Protein AF-A0A0R3CNQ6-F1 (afdb_monomer)

Organism: NCBI:txid108015

Radius of gyration: 22.1 Å; Cα contacts (8 Å, |Δi|>4): 41; chains: 1; bounding box: 63×18×54 Å

Sequence (69 aa):
MEKVRRLRAMSSLCRQQAAYNSMNKWKLLAEAEYWDHLADFELSSHFQQCNAIGLNEVEQPQAIADAKC

pLDDT: mean 86.1, std 17.98, range [40.31, 98.62]

Structure (mmCIF, N/CA/C/O backbone):
data_AF-A0A0R3CNQ6-F1
#
_entry.id   AF-A0A0R3CNQ6-F1
#
loop_
_atom_site.group_PDB
_atom_site.id
_atom_site.type_symbol
_atom_site.label_atom_id
_atom_site.label_alt_id
_atom_site.label_comp_id
_atom_site.label_asym_id
_atom_site.label_entity_id
_atom_site.label_seq_id
_atom_site.pdbx_PDB_ins_code
_atom_site.Cartn_x
_atom_site.Cartn_y
_atom_site.Cartn_z
_atom_site.occupancy
_atom_site.B_iso_or_equiv
_atom_site.auth_seq_id
_atom_site.auth_comp_id
_atom_site.auth_asym_id
_atom_site.auth_atom_id
_atom_site.pdbx_PDB_model_num
ATOM 1 N N . MET A 1 1 ? -13.847 -0.263 5.166 1.00 89.62 1 MET A N 1
ATOM 2 C CA . MET A 1 1 ? -13.113 -0.962 4.073 1.00 89.62 1 MET A CA 1
ATOM 3 C C . MET A 1 1 ? -12.759 -0.112 2.843 1.00 89.62 1 MET A C 1
ATOM 5 O O . MET A 1 1 ? -11.777 -0.429 2.183 1.00 89.62 1 MET A O 1
ATOM 9 N N . GLU A 1 2 ? -13.504 0.943 2.489 1.00 95.69 2 GLU A N 1
ATOM 10 C CA . GLU A 1 2 ? -13.240 1.737 1.268 1.00 95.69 2 GLU A CA 1
ATOM 11 C C . GLU A 1 2 ? -11.841 2.392 1.238 1.00 95.69 2 GLU A C 1
ATOM 13 O O . GLU A 1 2 ? -11.163 2.369 0.212 1.00 95.69 2 GLU A O 1
ATOM 18 N N . LYS A 1 3 ? -11.360 2.894 2.384 1.00 95.75 3 LYS A N 1
ATOM 19 C CA . LYS A 1 3 ? -10.004 3.450 2.537 1.00 95.75 3 LYS A CA 1
ATOM 20 C C . LYS A 1 3 ? -8.910 2.429 2.204 1.00 95.75 3 LYS A C 1
ATOM 22 O O . LYS A 1 3 ? -8.036 2.728 1.400 1.00 95.75 3 LYS A O 1
ATOM 27 N N . VAL A 1 4 ? -9.019 1.199 2.715 1.00 97.69 4 VAL A N 1
ATOM 28 C CA . VAL A 1 4 ? -8.102 0.084 2.392 1.00 97.69 4 VAL A CA 1
ATOM 29 C C . VAL A 1 4 ? -8.070 -0.191 0.885 1.00 97.69 4 VAL A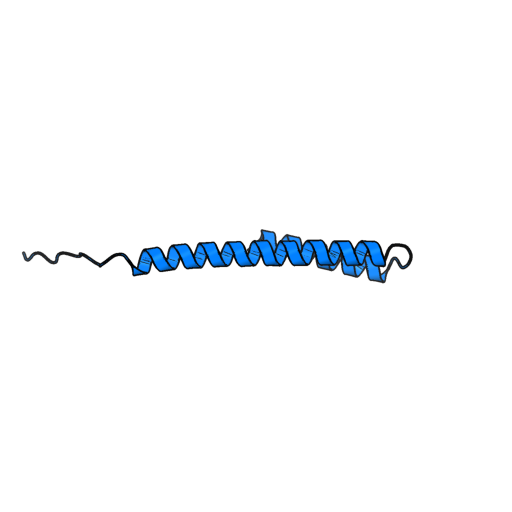 C 1
ATOM 31 O O . VAL A 1 4 ? -7.001 -0.394 0.315 1.00 97.69 4 VAL A O 1
ATOM 34 N N . ARG A 1 5 ? -9.229 -0.154 0.209 1.00 97.88 5 ARG A N 1
ATOM 35 C CA . ARG A 1 5 ? -9.300 -0.345 -1.252 1.00 97.88 5 ARG A CA 1
ATOM 36 C C . ARG A 1 5 ? -8.554 0.755 -2.006 1.00 97.88 5 ARG A C 1
ATOM 38 O O . ARG A 1 5 ? -7.803 0.437 -2.923 1.00 97.88 5 ARG A O 1
ATOM 45 N N . ARG A 1 6 ? -8.724 2.022 -1.609 1.00 98.44 6 ARG A N 1
ATOM 46 C CA . ARG A 1 6 ? -7.996 3.153 -2.213 1.00 98.44 6 ARG A CA 1
ATOM 47 C C . ARG A 1 6 ? -6.486 3.013 -2.030 1.00 98.44 6 ARG A C 1
ATOM 49 O O . ARG A 1 6 ? -5.751 3.164 -2.996 1.00 98.44 6 ARG A O 1
ATOM 56 N N . LEU A 1 7 ? -6.035 2.662 -0.827 1.00 98.50 7 LEU A N 1
ATOM 57 C CA . LEU A 1 7 ? -4.611 2.470 -0.529 1.00 98.50 7 LEU A CA 1
ATOM 58 C C . LEU A 1 7 ? -3.993 1.356 -1.392 1.00 98.50 7 LEU A C 1
ATOM 60 O O . LEU A 1 7 ? -2.970 1.566 -2.039 1.00 98.50 7 LEU A O 1
ATOM 64 N N . ARG A 1 8 ? -4.670 0.208 -1.518 1.00 98.38 8 ARG A N 1
ATOM 65 C CA . ARG A 1 8 ? -4.220 -0.889 -2.397 1.00 98.38 8 ARG A CA 1
ATOM 66 C C . ARG A 1 8 ? -4.232 -0.521 -3.880 1.00 98.38 8 ARG A C 1
ATOM 68 O O . ARG A 1 8 ? -3.369 -0.974 -4.634 1.00 98.38 8 ARG A O 1
ATOM 75 N N . ALA A 1 9 ? -5.188 0.304 -4.310 1.00 98.62 9 ALA A N 1
ATOM 76 C CA . ALA A 1 9 ? -5.211 0.822 -5.674 1.00 98.62 9 ALA A CA 1
ATOM 77 C C . ALA A 1 9 ? -3.994 1.722 -5.951 1.00 98.62 9 ALA A C 1
ATOM 79 O O . ALA A 1 9 ? -3.384 1.589 -7.010 1.00 98.62 9 ALA A O 1
ATOM 80 N N . MET A 1 10 ? -3.593 2.563 -4.989 1.00 98.56 10 MET A N 1
ATOM 81 C CA . MET A 1 10 ? -2.380 3.384 -5.098 1.00 98.56 10 MET A CA 1
ATOM 82 C C . MET A 1 10 ? -1.115 2.527 -5.203 1.00 98.56 10 MET A C 1
ATOM 84 O O . MET A 1 10 ? -0.342 2.722 -6.137 1.00 98.56 10 MET A O 1
ATOM 88 N N . SER A 1 11 ? -0.948 1.514 -4.344 1.00 98.44 11 SER A N 1
ATOM 89 C CA . SER A 1 11 ? 0.164 0.551 -4.461 1.00 98.44 11 SER A CA 1
ATOM 90 C C . SER A 1 11 ? 0.211 -0.111 -5.844 1.00 98.44 11 SER A C 1
ATOM 92 O O . SER A 1 11 ? 1.253 -0.152 -6.505 1.00 98.44 11 SER A O 1
ATOM 94 N N . SER A 1 12 ? -0.947 -0.564 -6.335 1.00 98.31 12 SER A N 1
ATOM 95 C CA . SER A 1 12 ? -1.061 -1.197 -7.653 1.00 98.31 12 SER A CA 1
ATOM 96 C C . SER A 1 12 ? -0.667 -0.247 -8.786 1.00 98.31 12 SER A C 1
ATOM 98 O O . SER A 1 12 ? 0.014 -0.664 -9.724 1.00 98.31 12 SER A O 1
ATOM 100 N N . LEU A 1 13 ? -1.060 1.027 -8.699 1.00 97.94 13 LEU A N 1
ATOM 101 C CA . LEU A 1 13 ? -0.688 2.055 -9.667 1.00 97.94 13 LEU A CA 1
ATOM 102 C C . LEU A 1 13 ? 0.825 2.307 -9.659 1.00 97.94 13 LEU A C 1
ATOM 104 O O . LEU A 1 13 ? 1.437 2.322 -10.726 1.00 97.94 13 LEU A O 1
ATOM 108 N N . CYS A 1 14 ? 1.443 2.428 -8.481 1.00 97.62 14 CYS A N 1
ATOM 109 C CA . CYS A 1 14 ? 2.891 2.594 -8.347 1.00 97.62 14 CYS A CA 1
ATOM 110 C C . CYS A 1 14 ? 3.656 1.416 -8.978 1.00 97.62 14 CYS A C 1
ATOM 112 O O . CYS A 1 14 ? 4.598 1.626 -9.744 1.00 97.62 14 CYS A O 1
ATOM 114 N N . ARG A 1 15 ? 3.214 0.169 -8.748 1.00 97.81 15 ARG A N 1
ATOM 115 C CA . ARG A 1 15 ? 3.814 -1.033 -9.365 1.00 97.81 15 ARG A CA 1
ATOM 116 C C . ARG A 1 15 ? 3.649 -1.053 -10.885 1.00 97.81 15 ARG A C 1
ATOM 118 O O . ARG A 1 15 ? 4.588 -1.417 -11.592 1.00 97.81 15 ARG A O 1
ATOM 125 N N . GLN A 1 16 ? 2.492 -0.632 -11.397 1.00 97.81 16 GLN A N 1
ATOM 126 C CA . GLN A 1 16 ? 2.274 -0.497 -12.841 1.00 97.81 16 GLN A CA 1
ATOM 127 C C . GLN A 1 16 ? 3.214 0.552 -13.439 1.00 97.81 16 GLN A C 1
ATOM 129 O O . GLN A 1 16 ? 3.899 0.274 -14.418 1.00 97.81 16 GLN A O 1
ATOM 134 N N . GLN A 1 17 ? 3.328 1.727 -12.819 1.00 97.12 17 GLN A N 1
ATOM 135 C CA . GLN A 1 17 ? 4.253 2.772 -13.263 1.00 97.12 17 GLN A CA 1
ATOM 136 C C . GLN A 1 17 ? 5.712 2.299 -13.231 1.00 97.12 17 GLN A C 1
ATOM 138 O O . GLN A 1 17 ? 6.472 2.589 -14.153 1.00 97.12 17 GLN A O 1
ATOM 143 N N . ALA A 1 18 ? 6.096 1.521 -12.216 1.00 97.31 18 ALA A N 1
ATOM 144 C CA . ALA A 1 18 ? 7.433 0.947 -12.090 1.00 97.31 18 ALA A CA 1
ATOM 145 C C . ALA A 1 18 ? 7.773 -0.041 -13.223 1.00 97.31 18 ALA A C 1
ATOM 147 O O . ALA A 1 18 ? 8.947 -0.204 -13.560 1.00 97.31 18 ALA A O 1
ATOM 148 N N . ALA A 1 19 ? 6.767 -0.695 -13.818 1.00 96.00 19 ALA A N 1
ATOM 149 C CA . ALA A 1 19 ? 6.952 -1.573 -14.973 1.00 96.00 19 ALA A CA 1
ATOM 150 C C . ALA A 1 19 ? 7.280 -0.787 -16.255 1.00 96.00 19 ALA A C 1
ATOM 152 O O . ALA A 1 19 ? 8.061 -1.264 -17.075 1.00 96.00 19 ALA A O 1
ATOM 153 N N . TYR A 1 20 ? 6.728 0.422 -16.402 1.00 94.62 20 TYR A N 1
ATOM 154 C CA . TYR A 1 20 ? 6.927 1.269 -17.584 1.00 94.62 20 TYR A CA 1
ATOM 155 C C . TYR A 1 20 ? 8.066 2.292 -17.437 1.00 94.62 20 TYR A C 1
ATOM 157 O O . TYR A 1 20 ? 8.573 2.779 -18.444 1.00 94.62 20 TYR A O 1
ATOM 165 N N . ASN A 1 21 ? 8.493 2.625 -16.213 1.00 91.06 21 ASN A N 1
ATOM 166 C CA . ASN A 1 21 ? 9.550 3.608 -15.955 1.00 91.06 21 ASN A CA 1
ATOM 167 C C . ASN A 1 21 ? 10.747 2.976 -15.227 1.00 91.06 21 ASN A C 1
ATOM 169 O O . ASN A 1 21 ? 10.795 2.929 -13.997 1.00 91.06 21 ASN A O 1
ATOM 173 N N . SER A 1 22 ? 11.744 2.532 -15.998 1.00 85.00 22 SER A N 1
ATOM 174 C CA . SER A 1 22 ? 12.961 1.903 -15.467 1.00 85.00 22 SER A CA 1
ATOM 175 C C . SER A 1 22 ? 13.840 2.861 -14.656 1.00 85.00 22 SER A C 1
ATOM 177 O O . SER A 1 22 ? 14.461 2.432 -13.685 1.00 85.00 22 SER A O 1
ATOM 179 N N . MET A 1 23 ? 13.856 4.153 -14.997 1.00 92.88 23 MET A N 1
ATOM 180 C CA . MET A 1 23 ? 14.699 5.163 -14.346 1.00 92.88 23 MET A CA 1
ATOM 181 C C . MET A 1 23 ? 14.250 5.459 -12.907 1.00 92.88 23 MET A C 1
ATOM 183 O O . MET A 1 23 ? 15.082 5.623 -12.018 1.00 92.88 23 MET A O 1
ATOM 187 N N . ASN A 1 24 ? 12.936 5.454 -12.661 1.00 93.31 24 ASN A N 1
ATOM 188 C CA . ASN A 1 24 ? 12.340 5.706 -11.342 1.00 93.31 24 ASN A CA 1
ATOM 189 C C . ASN A 1 24 ? 11.784 4.443 -10.670 1.00 93.31 24 ASN A C 1
ATOM 191 O O . ASN A 1 24 ? 11.075 4.540 -9.666 1.00 93.31 24 ASN A O 1
ATOM 195 N N . LYS A 1 25 ? 12.101 3.257 -11.201 1.00 95.44 25 LYS A N 1
ATOM 196 C CA . LYS A 1 25 ? 11.532 1.981 -10.751 1.00 95.44 25 LYS A CA 1
ATOM 197 C C . LYS A 1 25 ? 11.679 1.768 -9.247 1.00 95.44 25 LYS A C 1
ATOM 199 O O . LYS A 1 25 ? 10.706 1.436 -8.584 1.00 95.44 25 LYS A O 1
ATOM 204 N N . TRP A 1 26 ? 12.877 1.980 -8.705 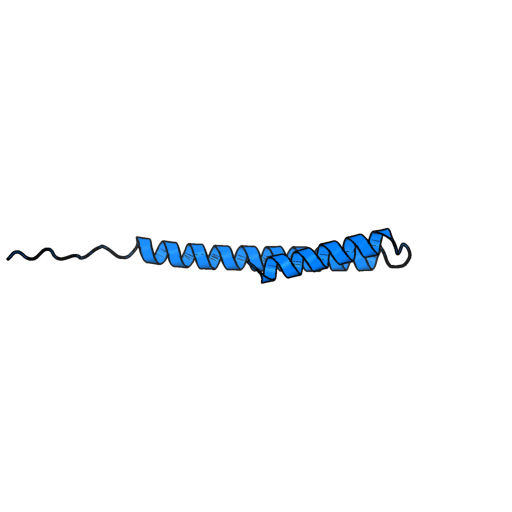1.00 96.12 26 TRP A N 1
ATOM 205 C CA . TRP A 1 26 ? 13.155 1.764 -7.282 1.00 96.12 26 TRP A CA 1
ATOM 206 C C . TRP A 1 26 ? 12.303 2.673 -6.383 1.00 96.12 26 TRP A C 1
ATOM 208 O O . TRP A 1 26 ? 11.752 2.209 -5.390 1.00 96.12 26 TRP A O 1
ATOM 218 N N . LYS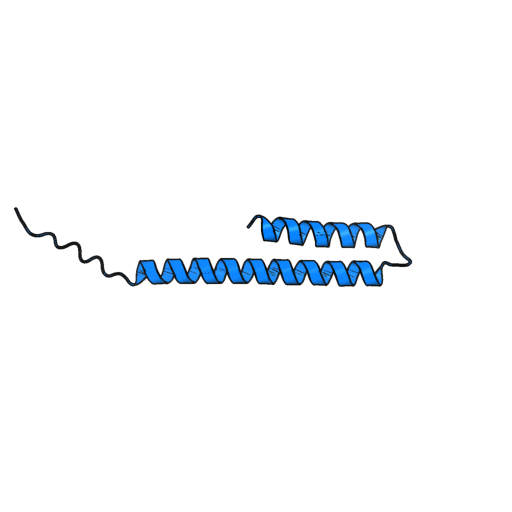 A 1 27 ? 12.128 3.943 -6.769 1.00 97.62 27 LYS A N 1
ATOM 219 C CA . LYS A 1 27 ? 11.325 4.915 -6.020 1.00 97.62 27 LYS A CA 1
ATOM 220 C C . LYS A 1 27 ? 9.846 4.535 -6.038 1.00 97.62 27 LYS A C 1
ATOM 222 O O . LYS A 1 27 ? 9.197 4.562 -5.001 1.00 97.62 27 LYS A O 1
ATOM 227 N N . LEU A 1 28 ? 9.336 4.144 -7.206 1.00 98.06 28 LEU A N 1
ATOM 228 C CA . LEU A 1 28 ? 7.946 3.718 -7.375 1.00 98.06 28 LEU A CA 1
ATOM 229 C C . LEU A 1 28 ? 7.642 2.424 -6.607 1.00 98.06 28 LEU A C 1
ATOM 231 O O . LEU A 1 28 ? 6.553 2.276 -6.064 1.00 98.06 28 LEU A O 1
ATOM 235 N N . LEU A 1 29 ? 8.600 1.498 -6.524 1.00 98.12 29 LEU A N 1
ATOM 236 C CA . LEU A 1 29 ? 8.450 0.289 -5.712 1.00 98.12 29 LEU A CA 1
ATOM 237 C C . LEU A 1 29 ? 8.441 0.599 -4.210 1.00 98.12 29 LEU A C 1
ATOM 239 O O . LEU A 1 29 ? 7.581 0.079 -3.507 1.00 98.12 29 LEU A O 1
ATOM 243 N N . ALA A 1 30 ? 9.320 1.485 -3.737 1.00 98.12 30 ALA A N 1
ATOM 244 C CA . ALA A 1 30 ? 9.310 1.925 -2.341 1.00 98.12 30 ALA A CA 1
ATOM 245 C C . ALA A 1 30 ? 7.993 2.634 -1.973 1.00 98.12 30 ALA A C 1
ATOM 247 O O . ALA A 1 30 ? 7.439 2.431 -0.895 1.00 98.12 30 ALA A O 1
ATOM 248 N N . GLU A 1 31 ? 7.452 3.439 -2.890 1.00 98.25 31 GLU A N 1
ATOM 249 C CA . GLU A 1 31 ? 6.152 4.081 -2.707 1.00 98.25 31 GLU A CA 1
ATOM 250 C C . GLU A 1 31 ? 5.006 3.056 -2.676 1.00 98.25 31 GLU A C 1
ATOM 252 O O . GLU A 1 31 ? 4.098 3.173 -1.855 1.00 98.25 31 GLU A O 1
ATOM 257 N N . ALA A 1 32 ? 5.067 2.005 -3.500 1.00 98.56 32 ALA A N 1
ATOM 258 C CA . ALA A 1 32 ? 4.094 0.916 -3.448 1.00 98.56 32 ALA A CA 1
ATOM 259 C C . ALA A 1 32 ? 4.101 0.190 -2.092 1.00 98.56 32 ALA A C 1
ATOM 261 O O . ALA A 1 32 ? 3.037 -0.025 -1.514 1.00 98.56 32 ALA A O 1
ATOM 262 N N . GLU A 1 33 ? 5.283 -0.138 -1.565 1.00 98.44 33 GLU A N 1
ATOM 263 C CA . GLU A 1 33 ? 5.428 -0.762 -0.241 1.00 98.44 33 GLU A CA 1
ATOM 264 C C . GLU A 1 33 ? 4.868 0.126 0.875 1.00 98.44 33 GLU A C 1
ATOM 266 O O . GLU A 1 33 ? 4.157 -0.357 1.756 1.00 98.44 33 GLU A O 1
ATOM 271 N N . TYR A 1 34 ? 5.110 1.439 0.809 1.00 98.38 34 TYR A N 1
ATOM 272 C CA . TYR A 1 34 ? 4.519 2.396 1.745 1.00 98.38 34 TYR A CA 1
ATOM 273 C C . TYR A 1 34 ? 2.982 2.339 1.741 1.00 98.38 34 TYR A C 1
ATOM 275 O O . TYR A 1 34 ? 2.356 2.268 2.803 1.00 98.38 34 TYR A O 1
ATOM 283 N N . TRP A 1 35 ? 2.362 2.330 0.556 1.00 98.50 35 TRP A N 1
ATOM 284 C CA . TRP A 1 35 ? 0.906 2.242 0.432 1.00 98.50 35 TRP A CA 1
ATOM 285 C C . TRP A 1 35 ? 0.348 0.902 0.927 1.00 98.50 35 TRP A C 1
ATOM 287 O O . TRP A 1 35 ? -0.716 0.892 1.553 1.00 98.50 35 TRP A O 1
ATOM 297 N N . ASP A 1 36 ? 1.057 -0.205 0.690 1.00 98.44 36 ASP A N 1
ATOM 298 C CA . ASP A 1 36 ? 0.679 -1.531 1.191 1.00 98.44 36 ASP A CA 1
ATOM 299 C C . ASP A 1 36 ? 0.694 -1.567 2.72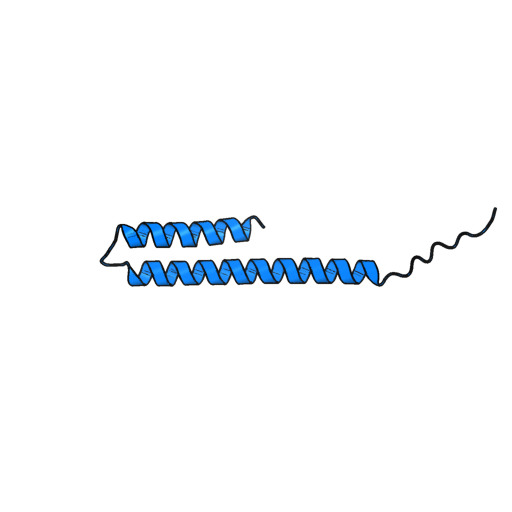6 1.00 98.44 36 ASP A C 1
ATOM 301 O O . ASP A 1 36 ? -0.306 -1.939 3.344 1.00 98.44 36 ASP A O 1
ATOM 305 N N . HIS A 1 37 ? 1.763 -1.074 3.359 1.00 98.44 37 HIS A N 1
ATOM 306 C CA . HIS A 1 37 ? 1.844 -0.997 4.819 1.00 98.44 37 HIS A CA 1
ATOM 307 C C . HIS A 1 37 ? 0.742 -0.129 5.427 1.00 98.44 37 HIS A C 1
ATOM 309 O O . HIS A 1 37 ? 0.156 -0.491 6.449 1.00 98.44 37 HIS A O 1
ATOM 315 N N . LEU A 1 38 ? 0.411 0.996 4.788 1.00 98.31 38 LEU A N 1
ATOM 316 C CA . LEU A 1 38 ? -0.677 1.852 5.250 1.00 98.31 38 LEU A CA 1
ATOM 317 C C . LEU A 1 38 ? -2.044 1.159 5.116 1.00 98.31 38 LEU A C 1
ATOM 319 O O . LEU A 1 38 ? -2.903 1.317 5.986 1.00 98.31 38 LEU A O 1
ATOM 323 N N . ALA A 1 39 ? -2.252 0.373 4.053 1.00 98.44 39 ALA A N 1
ATOM 324 C CA . ALA A 1 39 ? -3.468 -0.415 3.867 1.00 98.44 39 ALA A CA 1
ATOM 325 C C . ALA A 1 39 ? -3.617 -1.499 4.941 1.00 98.44 39 ALA A C 1
ATOM 327 O O . ALA A 1 39 ? -4.716 -1.682 5.470 1.00 98.44 39 ALA A O 1
ATOM 328 N N . ASP A 1 40 ? -2.528 -2.188 5.272 1.00 98.12 40 ASP A N 1
ATOM 329 C CA . ASP A 1 40 ? -2.516 -3.247 6.280 1.00 98.12 40 ASP A CA 1
ATOM 330 C C . ASP A 1 40 ? -2.687 -2.693 7.696 1.00 98.12 40 ASP A C 1
ATOM 332 O O . ASP A 1 40 ? -3.409 -3.281 8.507 1.00 98.12 40 ASP A O 1
ATOM 336 N N . PHE A 1 41 ? -2.110 -1.522 7.980 1.00 97.88 41 PHE A N 1
ATOM 337 C CA . PHE A 1 41 ? -2.339 -0.805 9.231 1.00 97.88 41 PHE A CA 1
ATOM 338 C C . PHE A 1 41 ? -3.812 -0.407 9.392 1.00 97.88 41 PHE A C 1
ATOM 340 O O . PHE A 1 41 ? -4.430 -0.699 10.417 1.00 97.88 41 PHE A O 1
ATOM 347 N N . GLU A 1 42 ? -4.407 0.204 8.362 1.00 97.19 42 GLU A N 1
ATOM 348 C CA . GLU A 1 42 ? -5.824 0.585 8.371 1.00 97.19 42 GLU A CA 1
ATOM 349 C C . GLU A 1 42 ? -6.738 -0.638 8.526 1.00 97.19 42 GLU A C 1
ATOM 351 O O . GLU A 1 42 ? -7.719 -0.599 9.270 1.00 97.19 42 GLU A O 1
ATOM 356 N N . LEU A 1 43 ? -6.410 -1.739 7.846 1.00 96.75 43 LEU A N 1
ATOM 357 C CA . LEU A 1 43 ? -7.164 -2.982 7.935 1.00 96.75 43 LEU A CA 1
ATOM 358 C C . LEU A 1 43 ? -7.087 -3.590 9.340 1.00 96.75 43 LEU A C 1
ATOM 360 O O . LEU A 1 43 ? -8.110 -3.997 9.889 1.00 96.75 43 LEU A O 1
ATOM 364 N N . SER A 1 44 ? -5.893 -3.616 9.932 1.00 96.62 44 SER A N 1
ATOM 365 C CA . SER A 1 44 ? -5.677 -4.133 11.285 1.00 96.62 44 SER A CA 1
ATOM 366 C C . SER A 1 44 ? -6.421 -3.298 12.327 1.00 96.62 44 SER A C 1
ATOM 368 O O . SER A 1 44 ? -7.108 -3.859 13.177 1.00 96.62 44 SER A O 1
ATOM 370 N N . SER A 1 45 ? -6.358 -1.967 12.218 1.00 94.56 45 SER A N 1
ATOM 371 C CA . SER A 1 45 ? -7.098 -1.042 13.087 1.00 94.56 45 SER A CA 1
ATOM 372 C C . SER A 1 45 ? -8.610 -1.264 12.998 1.00 94.56 45 SER A C 1
ATOM 374 O O . SER A 1 45 ? -9.286 -1.398 14.018 1.00 94.56 45 SER A O 1
ATOM 376 N N . HIS A 1 46 ? -9.147 -1.403 11.782 1.00 92.81 46 HIS A N 1
ATOM 377 C CA . HIS A 1 46 ? -10.564 -1.699 11.578 1.00 92.81 46 HIS A CA 1
ATOM 378 C C . HIS A 1 46 ? -10.977 -3.017 12.250 1.00 92.81 46 HIS A C 1
ATOM 380 O O . HIS A 1 46 ? -12.007 -3.072 12.918 1.00 92.81 46 HIS A O 1
ATOM 386 N N . PHE A 1 47 ? -10.181 -4.082 12.111 1.00 92.94 47 PHE A N 1
ATOM 387 C CA . PHE A 1 47 ? -10.480 -5.354 12.775 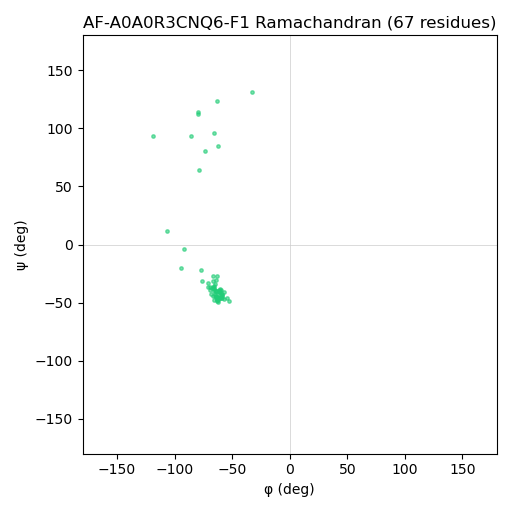1.00 92.94 47 PHE A CA 1
ATOM 388 C C . PHE A 1 47 ? -10.389 -5.264 14.299 1.00 92.94 47 PHE A C 1
ATOM 390 O O . PHE A 1 47 ? -11.251 -5.809 14.981 1.00 92.94 47 PHE A O 1
ATOM 397 N N . GLN A 1 48 ? -9.401 -4.550 14.843 1.00 93.25 48 GLN A N 1
ATOM 398 C CA . GLN A 1 48 ? -9.303 -4.315 16.286 1.00 93.25 48 GLN A CA 1
ATOM 399 C C . GLN A 1 48 ? -10.546 -3.598 16.825 1.00 93.25 48 GLN A C 1
ATOM 401 O O . GLN A 1 48 ? -11.085 -4.007 17.850 1.00 93.25 48 GLN A O 1
ATOM 406 N N . GLN A 1 49 ? -11.041 -2.585 16.111 1.00 89.31 49 GLN A N 1
ATOM 407 C CA . GLN A 1 49 ? -12.269 -1.874 16.475 1.00 89.31 49 GLN A CA 1
ATOM 408 C C . GLN A 1 49 ? -13.497 -2.790 16.431 1.00 89.31 49 GLN A C 1
ATOM 410 O O . GLN A 1 49 ? -14.259 -2.828 17.393 1.00 89.31 49 GLN A O 1
ATOM 415 N N . CYS A 1 50 ? -13.675 -3.565 15.356 1.00 88.88 50 CYS A N 1
ATOM 416 C CA . CYS A 1 50 ? -14.783 -4.520 15.258 1.00 88.88 50 CYS A CA 1
ATOM 417 C C . CYS A 1 50 ? -14.747 -5.564 16.383 1.00 88.88 50 CYS A C 1
ATOM 419 O O . CYS A 1 50 ? -15.777 -5.850 16.988 1.00 88.88 50 CYS A O 1
ATOM 421 N N . ASN A 1 51 ? -13.565 -6.101 16.690 1.00 89.38 51 ASN A N 1
ATOM 422 C CA . ASN A 1 51 ? -13.399 -7.104 17.739 1.00 89.38 51 ASN A CA 1
ATOM 423 C C . ASN A 1 51 ? -13.659 -6.521 19.135 1.00 89.38 51 ASN A C 1
ATOM 425 O O . ASN A 1 51 ? -14.266 -7.189 19.966 1.00 89.38 51 ASN A O 1
ATOM 429 N N . ALA A 1 52 ? -13.246 -5.275 19.388 1.00 85.88 52 ALA A N 1
ATOM 430 C CA . ALA A 1 52 ? -13.529 -4.588 20.645 1.00 85.88 52 ALA A CA 1
ATOM 431 C C . ALA A 1 52 ? -15.036 -4.354 20.850 1.00 85.88 52 ALA A C 1
ATOM 433 O O . ALA A 1 52 ? -15.536 -4.538 21.954 1.00 85.88 52 ALA A O 1
ATOM 434 N N . ILE A 1 53 ? -15.772 -3.998 19.790 1.00 79.19 53 ILE A N 1
ATOM 435 C CA . ILE A 1 53 ? -17.234 -3.838 19.851 1.00 79.19 53 ILE A CA 1
ATOM 436 C C . ILE A 1 53 ? -17.913 -5.185 20.131 1.00 79.19 53 ILE A C 1
ATOM 438 O O . ILE A 1 53 ? -18.728 -5.270 21.045 1.00 79.19 53 ILE A O 1
ATOM 442 N N . GLY A 1 54 ? -17.530 -6.247 19.414 1.00 71.06 54 GLY A N 1
ATOM 443 C CA . GLY A 1 54 ? -18.119 -7.577 19.603 1.00 71.06 54 GLY A CA 1
ATOM 444 C C . GLY A 1 54 ? -17.862 -8.182 20.990 1.00 71.06 54 GLY A C 1
ATOM 445 O O . GLY A 1 54 ? -18.706 -8.904 21.507 1.00 71.06 54 GLY A O 1
ATOM 446 N N . LEU A 1 55 ? -16.732 -7.864 21.630 1.00 65.06 55 LEU A N 1
ATOM 447 C CA . LEU A 1 55 ? -16.457 -8.284 23.011 1.00 65.06 55 LEU A CA 1
ATOM 448 C C . LEU A 1 55 ? -17.356 -7.565 24.026 1.00 65.06 55 LEU A C 1
ATOM 450 O O . LEU A 1 55 ? -17.865 -8.207 24.941 1.00 65.06 55 LEU A O 1
ATOM 454 N N . ASN A 1 56 ? -17.618 -6.270 23.829 1.00 60.38 56 ASN A N 1
ATOM 455 C CA . ASN A 1 56 ? -18.502 -5.501 24.711 1.00 60.38 56 ASN A CA 1
ATOM 456 C C . ASN A 1 56 ? -19.969 -5.971 24.646 1.00 60.38 56 ASN A C 1
ATOM 458 O O . ASN A 1 56 ? -20.703 -5.819 25.620 1.00 60.38 56 ASN A O 1
ATOM 462 N N . GLU A 1 57 ? -20.404 -6.545 23.520 1.00 57.75 57 GLU A N 1
ATOM 463 C CA . GLU A 1 57 ? -21.749 -7.124 23.367 1.00 57.75 57 GLU A CA 1
ATOM 464 C C . GLU A 1 57 ? -21.893 -8.486 24.067 1.00 57.75 57 GLU A C 1
ATOM 466 O O . GLU A 1 57 ? -22.967 -8.808 24.569 1.00 57.75 57 GLU A O 1
ATOM 471 N N . VAL A 1 58 ? -20.815 -9.274 24.151 1.00 58.28 58 VAL A N 1
ATOM 472 C CA . VAL A 1 58 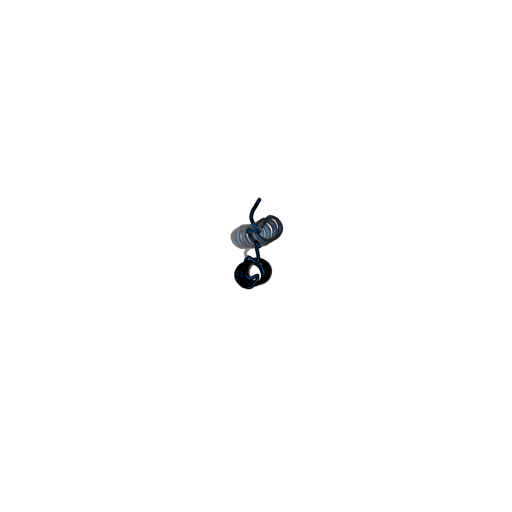? -20.812 -10.592 24.817 1.00 58.28 58 VAL A CA 1
ATOM 473 C C . VAL A 1 58 ? -20.768 -10.467 26.348 1.00 58.28 58 VAL A C 1
ATOM 475 O O . VAL A 1 58 ? -21.196 -11.382 27.049 1.00 58.28 58 VAL A O 1
ATOM 478 N N . GLU A 1 59 ? -20.299 -9.337 26.883 1.00 53.34 59 GLU A N 1
ATOM 479 C CA . GLU A 1 59 ? -20.138 -9.125 28.329 1.00 53.34 59 GLU A CA 1
ATOM 480 C C . GLU A 1 59 ? -21.359 -8.490 29.024 1.00 53.34 59 GLU A C 1
ATOM 482 O O . GLU A 1 59 ? -21.362 -8.383 30.248 1.00 53.34 59 GLU A O 1
ATOM 487 N N . GLN A 1 60 ? -22.425 -8.104 28.306 1.00 47.91 60 GLN A N 1
ATOM 488 C CA . GLN A 1 60 ? -23.686 -7.719 28.955 1.00 47.91 60 GLN A CA 1
ATOM 489 C C . GLN A 1 60 ? -24.475 -8.974 29.365 1.00 47.91 60 GLN A C 1
ATOM 491 O O . GLN A 1 60 ? -24.997 -9.677 28.495 1.00 47.91 60 GLN A O 1
ATOM 496 N N . PRO A 1 61 ? -24.650 -9.262 30.672 1.00 48.44 61 PRO A N 1
ATOM 497 C CA . PRO A 1 61 ? -25.589 -10.286 31.096 1.00 48.44 61 PRO A CA 1
ATOM 498 C C . PRO A 1 61 ? -26.980 -9.819 30.672 1.00 48.44 61 PRO A C 1
ATOM 500 O O . PRO A 1 61 ? -27.406 -8.725 31.051 1.00 48.44 61 PRO A O 1
ATOM 503 N N . GLN A 1 62 ? -27.692 -10.636 29.895 1.00 56.22 62 GLN A N 1
ATOM 504 C CA . GLN A 1 62 ? -29.114 -10.435 29.637 1.00 56.22 62 GLN A CA 1
ATOM 505 C C . GLN A 1 62 ? -29.884 -10.530 30.960 1.00 56.22 62 GLN A C 1
ATOM 507 O O . GLN A 1 62 ? -30.410 -11.574 31.330 1.00 56.22 62 GLN A O 1
ATOM 512 N N . ALA A 1 63 ? -29.956 -9.419 31.687 1.00 53.59 63 ALA A N 1
ATOM 513 C CA . ALA A 1 63 ? -30.917 -9.199 32.749 1.00 53.59 63 ALA A CA 1
ATOM 514 C C . ALA A 1 63 ? -32.259 -8.828 32.105 1.00 53.59 63 ALA A C 1
ATOM 516 O O . ALA A 1 63 ? -32.748 -7.710 32.250 1.00 53.59 63 ALA A O 1
ATOM 517 N N . ILE A 1 64 ? -32.847 -9.761 31.355 1.00 54.28 64 ILE A N 1
ATOM 518 C CA . ILE A 1 64 ? -34.275 -9.690 31.058 1.00 54.28 64 ILE A CA 1
ATOM 519 C C . ILE A 1 64 ? -34.959 -10.364 32.239 1.00 54.28 64 ILE A C 1
ATOM 521 O O . ILE A 1 64 ? -35.047 -11.584 32.349 1.00 54.28 64 ILE A O 1
ATOM 525 N N . ALA A 1 65 ? -35.337 -9.521 33.195 1.00 56.47 65 ALA A N 1
ATOM 526 C CA . ALA A 1 65 ? -36.229 -9.880 34.273 1.00 56.47 65 ALA A CA 1
ATOM 527 C C . ALA A 1 65 ? -37.609 -10.186 33.679 1.00 56.47 65 ALA A C 1
ATOM 529 O O . ALA A 1 65 ? -38.419 -9.282 33.481 1.00 56.47 65 ALA A O 1
ATOM 530 N N . ASP A 1 66 ? -37.883 -11.464 33.430 1.00 44.81 66 ASP A N 1
ATOM 531 C CA . ASP A 1 66 ? -39.245 -11.956 33.244 1.00 44.81 66 ASP A CA 1
ATOM 532 C C . ASP A 1 66 ? -39.948 -11.978 34.610 1.00 44.81 66 ASP A C 1
ATOM 534 O O . ASP A 1 66 ? -40.034 -12.990 35.310 1.00 44.81 66 ASP A O 1
ATOM 538 N N . ALA A 1 67 ? -40.421 -10.802 35.025 1.00 53.06 67 ALA A N 1
ATOM 539 C CA . ALA A 1 67 ? -41.391 -10.667 36.096 1.00 53.06 67 ALA A CA 1
ATOM 540 C C . ALA A 1 67 ? -42.787 -10.978 35.534 1.00 53.06 67 ALA A C 1
ATOM 542 O O . ALA A 1 67 ? -43.312 -10.258 34.688 1.00 53.06 67 ALA A O 1
ATOM 543 N N . LYS A 1 68 ? -43.355 -12.080 36.034 1.00 53.91 68 LYS A N 1
ATOM 544 C CA . LYS A 1 68 ? -44.761 -12.497 35.927 1.00 53.91 68 LYS A CA 1
ATOM 545 C C . LYS A 1 68 ? -45.757 -11.328 35.893 1.00 53.91 68 LYS A C 1
ATOM 547 O O . LYS A 1 68 ? -45.783 -10.537 36.834 1.00 53.91 68 LYS A O 1
ATOM 552 N N . CYS A 1 69 ? -46.668 -11.387 34.922 1.00 40.31 69 CYS A N 1
ATOM 553 C CA . CYS A 1 69 ? -48.105 -11.173 35.104 1.00 40.31 69 CYS A CA 1
ATOM 554 C C . CYS A 1 69 ? -48.846 -12.264 34.327 1.00 40.31 69 CYS A C 1
ATOM 556 O O . CYS A 1 69 ? -48.508 -12.455 33.139 1.00 40.31 69 CYS A O 1
#

Mean predicted aligned error: 9.75 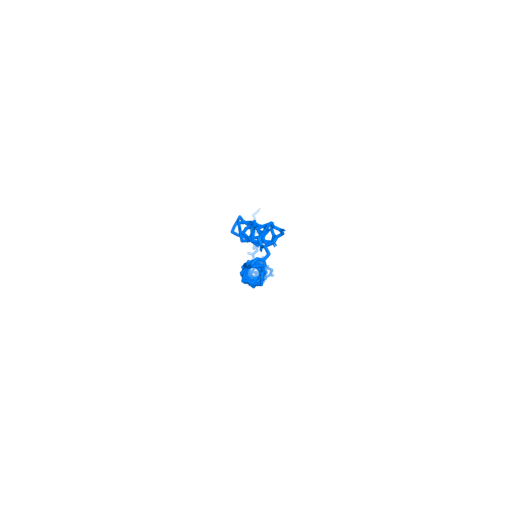Å

Nearest PDB st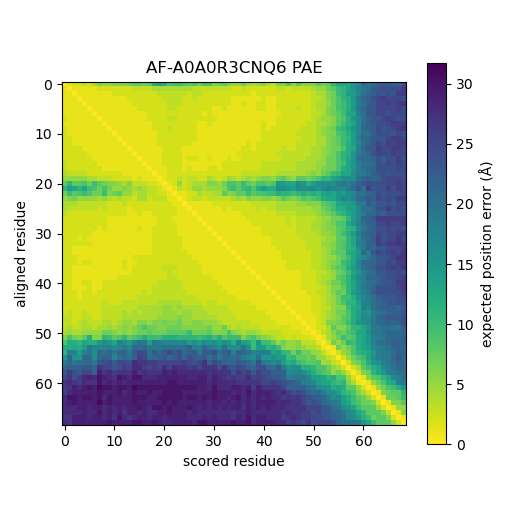ructures (foldseek):
  6s1k-assembly1_E  TM=6.837E-01  e=9.781E+00  Escherichia coli str. K-12 substr. MG1655star
  3g67-assembly1_B  TM=6.570E-01  e=8.613E+00  Thermotoga maritima
  3g6b-assembly1_B  TM=6.534E-01  e=9.178E+00  Thermotoga maritima

Secondary structure (DSSP, 8-state):
-HHHHHHHHHHHHHHHHHHH-STTHHHHHHHHHHHHHHHHHHHHHHHHHHHHHHHHHHTS---------

Foldseek 3Di:
DVLLVVLQVQLVVLCVVLVVDVPCNVVSNVSSVVSNVVSVVVVVVVVVVVVVVVV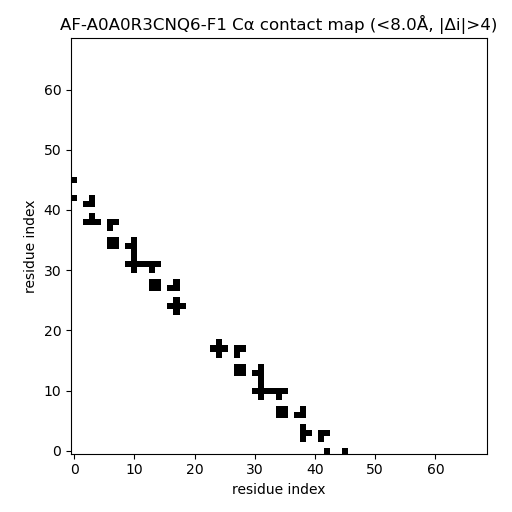VVVPDDPPPPPDDD

Solvent-accessible surface area (backbone atoms only — not comparable to full-atom values): 3861 Å² total; per-residue (Å²): 112,70,66,38,52,53,28,46,50,51,18,51,48,26,48,54,49,27,73,76,34,76,91,53,20,70,62,27,45,54,51,17,52,53,27,44,54,53,20,52,50,52,50,51,51,52,50,53,52,54,52,56,54,57,51,60,63,72,68,57,78,83,79,74,78,84,74,87,131